Protein AF-A0A1B6G496-F1 (afdb_monomer_lite)

Sequence (108 aa):
MSERDYAPLSPACVRALNDKLYDKRKAAALEIEKMVKDMVAKNKPAEIRRLLKVLGQDFANSQNNPHSRKGGLIGLAAMAVALGKDTSEYTEGLIRPILANFSHSDLR

Structure (mmCIF, N/CA/C/O backbone):
data_AF-A0A1B6G496-F1
#
_entry.id   AF-A0A1B6G496-F1
#
loop_
_atom_site.group_PDB
_atom_site.id
_atom_site.type_symbol
_atom_site.label_atom_id
_atom_site.label_alt_id
_atom_site.label_comp_id
_atom_site.label_asym_id
_atom_site.label_entity_id
_atom_site.label_seq_id
_atom_site.pdbx_PDB_ins_code
_atom_site.Cartn_x
_atom_site.Cartn_y
_atom_site.Cartn_z
_atom_site.occupancy
_atom_site.B_iso_or_equiv
_atom_site.auth_seq_id
_atom_site.auth_comp_id
_atom_site.auth_asym_id
_atom_site.auth_atom_id
_atom_site.pdbx_PDB_model_num
ATOM 1 N N . MET A 1 1 ? 8.541 17.656 -13.948 1.00 35.75 1 MET A N 1
ATOM 2 C CA . MET A 1 1 ? 8.624 16.278 -13.417 1.00 35.75 1 MET A CA 1
ATOM 3 C C . MET A 1 1 ? 7.553 16.178 -12.353 1.00 35.75 1 MET A C 1
ATOM 5 O O . MET A 1 1 ? 7.627 16.950 -11.413 1.00 35.75 1 MET A O 1
ATOM 9 N N . SER A 1 2 ? 6.504 15.382 -12.561 1.00 36.28 2 SER A N 1
ATOM 10 C CA . SER A 1 2 ? 5.329 15.402 -11.684 1.00 36.28 2 SER A CA 1
ATOM 11 C C . SER A 1 2 ? 5.708 15.036 -10.251 1.00 36.28 2 SER A C 1
ATOM 13 O O . SER A 1 2 ? 6.079 13.893 -9.983 1.00 36.28 2 SER A O 1
ATOM 15 N N . GLU A 1 3 ? 5.574 16.007 -9.352 1.00 37.09 3 GLU A N 1
ATOM 16 C CA . GLU A 1 3 ? 5.388 15.815 -7.916 1.00 37.09 3 GLU A CA 1
ATOM 17 C C . GLU A 1 3 ? 4.089 15.025 -7.725 1.00 37.09 3 GLU A C 1
ATOM 19 O O . GLU A 1 3 ? 3.023 15.564 -7.445 1.00 37.09 3 GLU A O 1
ATOM 24 N N . ARG A 1 4 ? 4.135 13.722 -8.014 1.00 53.34 4 ARG A N 1
ATOM 25 C CA . ARG A 1 4 ? 3.070 12.821 -7.600 1.00 53.34 4 ARG A CA 1
ATOM 26 C C . ARG A 1 4 ? 3.222 12.711 -6.096 1.00 53.34 4 ARG A C 1
ATOM 28 O O . ARG A 1 4 ? 4.211 12.166 -5.614 1.00 53.34 4 ARG A O 1
ATOM 35 N N . ASP A 1 5 ? 2.285 13.312 -5.381 1.00 51.91 5 ASP A N 1
ATOM 36 C CA . ASP A 1 5 ? 2.143 13.215 -3.936 1.00 51.91 5 ASP A CA 1
ATOM 37 C C . ASP A 1 5 ? 1.908 11.736 -3.589 1.00 51.91 5 ASP A C 1
ATOM 39 O O . ASP A 1 5 ? 0.782 11.248 -3.515 1.00 51.91 5 ASP A O 1
ATOM 43 N N . TYR A 1 6 ? 2.997 10.972 -3.470 1.00 58.31 6 TYR A N 1
ATOM 44 C CA . TYR A 1 6 ? 2.948 9.560 -3.095 1.00 58.31 6 TYR A CA 1
ATOM 45 C C . TYR A 1 6 ? 2.573 9.393 -1.622 1.00 58.31 6 TYR A C 1
ATOM 47 O O . TYR A 1 6 ? 2.479 8.260 -1.166 1.00 58.31 6 TYR A O 1
ATOM 55 N N . ALA A 1 7 ? 2.337 10.484 -0.883 1.00 51.97 7 ALA A N 1
ATOM 56 C CA . ALA A 1 7 ? 1.907 10.463 0.503 1.00 51.97 7 ALA A CA 1
ATOM 57 C C . ALA A 1 7 ? 0.725 9.487 0.689 1.00 51.97 7 ALA A C 1
ATOM 59 O O . ALA A 1 7 ? -0.305 9.631 0.018 1.00 51.97 7 ALA A O 1
ATOM 60 N N . PRO A 1 8 ? 0.842 8.484 1.581 1.00 60.44 8 PRO A N 1
ATOM 61 C CA . PRO A 1 8 ? 1.840 8.334 2.654 1.00 60.44 8 PRO A CA 1
ATOM 62 C C . PRO A 1 8 ? 3.098 7.483 2.333 1.00 60.44 8 PRO A C 1
ATOM 64 O O . PRO A 1 8 ? 3.915 7.242 3.218 1.00 60.44 8 PRO A O 1
ATOM 67 N N . LEU A 1 9 ? 3.314 7.031 1.094 1.00 66.25 9 LEU A N 1
ATOM 68 C CA . LEU A 1 9 ? 4.532 6.308 0.696 1.00 66.25 9 LEU A CA 1
ATOM 69 C C . LEU A 1 9 ? 5.748 7.228 0.623 1.00 66.25 9 LEU A C 1
ATOM 71 O O . LEU A 1 9 ? 5.783 8.200 -0.131 1.00 66.25 9 LEU A O 1
ATOM 75 N N . SER A 1 10 ? 6.818 6.837 1.313 1.00 72.88 10 SER A N 1
ATOM 76 C CA . SER A 1 10 ? 8.120 7.464 1.113 1.00 72.88 10 SER A CA 1
ATOM 77 C C . SER A 1 10 ? 8.632 7.217 -0.316 1.00 72.88 10 SER A C 1
ATOM 79 O O . SER A 1 10 ? 8.497 6.105 -0.839 1.00 72.88 10 SER A O 1
ATOM 81 N N . PRO A 1 11 ? 9.332 8.186 -0.933 1.00 70.12 11 PRO A N 1
ATOM 82 C CA . PRO A 1 11 ? 9.918 8.026 -2.268 1.00 70.12 11 PRO A CA 1
ATOM 83 C C . PRO A 1 11 ? 10.924 6.862 -2.344 1.00 70.12 11 PRO A C 1
ATOM 85 O O . PRO A 1 11 ? 11.131 6.278 -3.408 1.00 70.12 11 PRO A O 1
ATOM 88 N N . ALA A 1 12 ? 11.516 6.476 -1.209 1.00 75.12 12 ALA A N 1
ATOM 89 C CA . ALA A 1 12 ? 12.333 5.272 -1.087 1.00 75.12 12 ALA A CA 1
ATOM 90 C C . ALA A 1 12 ? 11.521 3.979 -1.298 1.00 75.12 12 ALA A C 1
ATOM 92 O O . ALA A 1 12 ? 11.974 3.102 -2.031 1.00 75.12 12 ALA A O 1
ATOM 93 N N . CYS A 1 13 ? 10.308 3.881 -0.736 1.00 78.44 13 CYS A N 1
ATOM 94 C CA . CYS A 1 13 ? 9.408 2.744 -0.960 1.00 78.44 13 CYS A CA 1
ATOM 95 C C . CYS A 1 13 ? 8.977 2.670 -2.426 1.00 78.44 13 CYS A C 1
ATOM 97 O O . CYS A 1 13 ? 9.037 1.603 -3.025 1.00 78.44 13 CYS A O 1
ATOM 99 N N . VAL A 1 14 ? 8.627 3.808 -3.036 1.00 78.62 14 VAL A N 1
ATOM 100 C CA . VAL A 1 14 ? 8.275 3.897 -4.466 1.00 78.62 14 VAL A CA 1
ATOM 101 C C . VAL A 1 14 ? 9.411 3.380 -5.350 1.00 78.62 14 VAL A C 1
ATOM 103 O O . VAL A 1 14 ? 9.179 2.584 -6.262 1.00 78.62 14 VAL A O 1
ATOM 106 N N . ARG A 1 15 ? 10.655 3.786 -5.067 1.00 80.19 15 ARG A N 1
ATOM 107 C CA . ARG A 1 15 ? 11.838 3.296 -5.788 1.00 80.19 15 ARG A CA 1
ATOM 108 C C . ARG A 1 15 ? 12.084 1.808 -5.555 1.00 80.19 15 ARG A C 1
ATOM 110 O O . ARG A 1 15 ? 12.348 1.096 -6.515 1.00 80.19 15 ARG A O 1
ATOM 117 N N . ALA A 1 16 ? 11.964 1.331 -4.318 1.00 84.06 16 ALA A N 1
ATOM 118 C CA . ALA A 1 16 ? 12.172 -0.075 -3.980 1.00 84.06 16 ALA A CA 1
ATOM 119 C C . ALA A 1 16 ? 11.096 -0.999 -4.587 1.00 84.06 16 ALA A C 1
ATOM 121 O O . ALA A 1 16 ? 11.419 -2.092 -5.048 1.00 84.06 16 ALA A O 1
ATOM 122 N N . LEU A 1 17 ? 9.842 -0.541 -4.683 1.00 79.56 17 LEU A N 1
ATOM 123 C CA . LEU A 1 17 ? 8.760 -1.226 -5.404 1.00 79.56 17 LEU A CA 1
ATOM 124 C C . LEU A 1 17 ? 9.012 -1.305 -6.918 1.00 79.56 17 LEU A C 1
ATOM 126 O O . LEU A 1 17 ? 8.581 -2.257 -7.566 1.00 79.56 17 LEU A O 1
ATOM 130 N N . ASN A 1 18 ? 9.720 -0.325 -7.476 1.00 80.62 18 ASN A N 1
ATOM 131 C CA . ASN A 1 18 ? 10.127 -0.293 -8.881 1.00 80.62 18 ASN A CA 1
ATOM 132 C C . ASN A 1 18 ? 11.442 -1.036 -9.160 1.00 80.62 18 ASN A C 1
ATOM 134 O O . ASN A 1 18 ? 11.880 -1.097 -10.309 1.00 80.62 18 ASN A O 1
ATOM 138 N N . ASP A 1 19 ? 12.088 -1.592 -8.136 1.00 83.75 19 ASP A N 1
ATOM 139 C CA . ASP A 1 19 ? 13.408 -2.186 -8.286 1.00 83.75 19 ASP A CA 1
ATOM 140 C C . ASP A 1 19 ? 13.343 -3.519 -9.055 1.00 83.75 19 ASP A C 1
ATOM 142 O O . ASP A 1 19 ? 12.400 -4.315 -8.941 1.00 83.75 19 ASP A O 1
ATOM 146 N N . LYS A 1 20 ? 14.379 -3.791 -9.853 1.00 80.56 20 LYS A N 1
ATOM 147 C CA . LYS A 1 20 ? 14.498 -5.044 -10.606 1.00 80.56 20 LYS A CA 1
ATOM 148 C C . LYS A 1 20 ? 14.600 -6.236 -9.651 1.00 80.56 20 LYS A C 1
ATOM 150 O O . LYS A 1 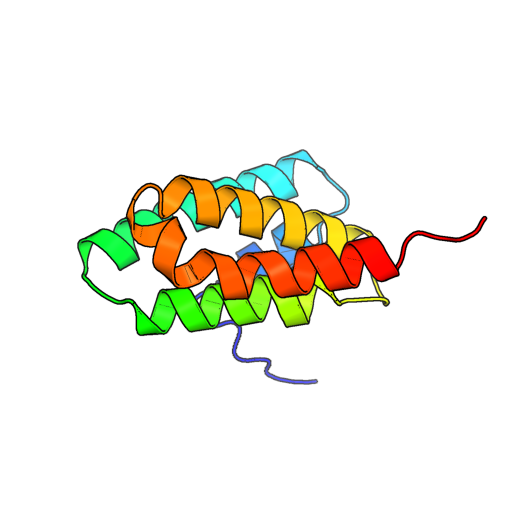20 ? 14.052 -7.304 -9.943 1.00 80.56 20 LYS A O 1
ATOM 155 N N . LEU A 1 21 ? 15.224 -6.044 -8.488 1.00 84.81 21 LEU A N 1
ATOM 156 C CA . LEU A 1 21 ? 15.370 -7.063 -7.458 1.00 84.81 21 LEU A CA 1
ATOM 157 C C . LEU A 1 21 ? 14.032 -7.347 -6.773 1.00 84.81 21 LEU A C 1
ATOM 159 O O . LEU A 1 21 ? 13.372 -6.461 -6.235 1.00 84.81 21 LEU A O 1
ATOM 163 N N . TYR A 1 22 ? 13.643 -8.620 -6.772 1.00 79.94 22 TYR A N 1
ATOM 164 C CA . TYR A 1 22 ? 12.454 -9.078 -6.057 1.00 79.94 22 TYR A CA 1
ATOM 165 C C . TYR A 1 22 ? 12.570 -8.845 -4.545 1.00 79.94 22 TYR A C 1
ATOM 167 O O . TYR A 1 22 ? 11.599 -8.443 -3.912 1.00 79.94 22 TYR A O 1
ATOM 175 N N . ASP A 1 23 ? 13.767 -9.029 -3.986 1.00 86.50 23 ASP A N 1
ATOM 176 C CA . ASP A 1 23 ? 14.018 -8.886 -2.551 1.00 86.50 23 ASP A CA 1
ATOM 177 C C . ASP A 1 23 ? 13.718 -7.464 -2.052 1.00 86.50 23 ASP A C 1
ATOM 179 O O . ASP A 1 23 ? 12.982 -7.272 -1.087 1.00 86.50 23 ASP A O 1
ATOM 183 N N . LYS A 1 24 ? 14.151 -6.446 -2.809 1.00 86.44 24 LYS A N 1
ATOM 184 C CA . LYS A 1 24 ? 13.828 -5.041 -2.526 1.00 86.44 24 LYS A CA 1
ATOM 185 C C . LYS A 1 24 ? 12.338 -4.733 -2.652 1.00 86.44 24 LYS A C 1
ATOM 187 O O . LYS A 1 24 ? 11.802 -3.999 -1.824 1.00 86.44 24 LYS A O 1
ATOM 192 N N . ARG A 1 25 ? 11.655 -5.320 -3.643 1.00 84.06 25 ARG A N 1
ATOM 193 C CA . ARG A 1 25 ? 10.196 -5.189 -3.791 1.00 84.06 25 ARG A CA 1
ATOM 194 C C . ARG A 1 25 ? 9.460 -5.777 -2.589 1.00 84.06 25 ARG A C 1
ATOM 196 O O . ARG A 1 25 ? 8.538 -5.149 -2.078 1.00 84.06 25 ARG A O 1
ATOM 203 N N . LYS A 1 26 ? 9.898 -6.943 -2.107 1.00 84.31 26 LYS A N 1
ATOM 204 C CA . LYS A 1 26 ? 9.347 -7.595 -0.913 1.00 84.31 26 LYS A CA 1
ATOM 205 C C . LYS A 1 26 ? 9.624 -6.784 0.355 1.00 84.31 26 LYS A C 1
ATOM 207 O O . LYS A 1 26 ? 8.718 -6.613 1.164 1.00 84.31 26 LYS A O 1
ATOM 212 N N . ALA A 1 27 ? 10.835 -6.249 0.507 1.00 87.75 27 ALA A N 1
ATOM 213 C CA . ALA A 1 27 ? 11.193 -5.387 1.631 1.00 87.75 27 ALA A CA 1
ATOM 214 C C . ALA A 1 27 ? 10.309 -4.130 1.684 1.00 87.75 27 ALA A C 1
ATOM 216 O O . ALA A 1 27 ? 9.768 -3.803 2.736 1.00 87.75 27 ALA A O 1
ATOM 217 N N . ALA A 1 28 ? 10.079 -3.478 0.540 1.00 87.12 28 ALA A N 1
ATOM 218 C CA . ALA A 1 28 ? 9.175 -2.331 0.459 1.00 87.12 28 ALA A CA 1
ATOM 219 C C . ALA A 1 28 ? 7.731 -2.698 0.835 1.00 87.12 28 ALA A C 1
ATOM 221 O O . ALA A 1 28 ? 7.067 -1.952 1.546 1.00 87.12 28 ALA A O 1
ATOM 222 N N . ALA A 1 29 ? 7.254 -3.863 0.395 1.00 87.50 29 ALA A N 1
ATOM 223 C CA . ALA A 1 29 ? 5.922 -4.362 0.729 1.00 87.50 29 ALA A CA 1
ATOM 224 C C . ALA A 1 29 ? 5.743 -4.610 2.230 1.00 87.50 29 ALA A C 1
ATOM 226 O O . ALA A 1 29 ? 4.718 -4.247 2.795 1.00 87.50 29 ALA A O 1
ATOM 227 N N . LEU A 1 30 ? 6.752 -5.195 2.877 1.00 88.38 30 LEU A N 1
ATOM 228 C CA . LEU A 1 30 ? 6.764 -5.429 4.323 1.00 88.38 30 LEU A CA 1
ATOM 229 C C . LEU A 1 30 ? 6.699 -4.119 5.113 1.00 88.38 30 LEU A C 1
ATOM 231 O O . LEU A 1 30 ? 5.984 -4.032 6.109 1.00 88.38 30 LEU A O 1
ATOM 235 N N . GLU A 1 31 ? 7.408 -3.090 4.657 1.00 87.81 31 GLU A N 1
ATOM 236 C CA . GLU A 1 31 ? 7.340 -1.767 5.279 1.00 87.81 31 GLU A CA 1
ATOM 237 C C . GLU A 1 31 ? 5.966 -1.116 5.072 1.00 87.81 31 GLU A C 1
ATOM 239 O O . GLU A 1 31 ? 5.414 -0.541 6.010 1.00 87.81 31 GLU A O 1
ATOM 244 N N . ILE A 1 32 ? 5.357 -1.284 3.892 1.00 86.19 32 ILE A N 1
ATOM 245 C CA . ILE A 1 32 ? 3.975 -0.850 3.630 1.00 86.19 32 ILE A CA 1
ATOM 246 C C . ILE A 1 32 ? 2.990 -1.568 4.552 1.00 86.19 32 ILE A C 1
ATOM 248 O O . ILE A 1 32 ? 2.107 -0.920 5.108 1.00 86.19 32 ILE A O 1
ATOM 252 N N . GLU A 1 33 ? 3.148 -2.876 4.759 1.00 87.94 33 GLU A N 1
ATOM 253 C CA . GLU A 1 33 ? 2.291 -3.643 5.664 1.00 87.94 33 GLU A CA 1
ATOM 254 C C . GLU A 1 33 ? 2.313 -3.058 7.082 1.00 87.94 33 GLU A C 1
ATOM 256 O O . GLU A 1 33 ? 1.261 -2.787 7.665 1.00 87.94 33 GLU A O 1
ATOM 261 N N . LYS A 1 34 ? 3.511 -2.822 7.633 1.00 87.31 34 LYS A N 1
ATOM 262 C CA . LYS A 1 34 ? 3.667 -2.224 8.967 1.00 87.31 34 LYS A CA 1
ATOM 263 C C . LYS A 1 34 ? 3.055 -0.831 9.038 1.00 87.31 34 LYS A C 1
ATOM 265 O O . LYS A 1 34 ? 2.369 -0.516 10.005 1.00 87.31 34 LYS A O 1
ATOM 270 N N . MET A 1 35 ? 3.286 -0.016 8.012 1.00 85.50 35 MET A N 1
ATOM 271 C CA . MET A 1 35 ? 2.762 1.344 7.940 1.00 85.50 35 MET A CA 1
ATOM 272 C C . MET A 1 35 ? 1.232 1.350 7.932 1.00 85.50 35 MET A C 1
ATOM 274 O O . MET A 1 35 ? 0.614 2.127 8.651 1.00 85.50 35 MET A O 1
ATOM 278 N N . VAL A 1 36 ? 0.608 0.450 7.168 1.00 85.94 36 VAL A N 1
ATOM 279 C CA . VAL A 1 36 ? -0.853 0.313 7.138 1.00 85.94 36 VAL A CA 1
ATOM 280 C C . VAL A 1 36 ? -1.386 -0.192 8.470 1.00 85.94 36 VAL A C 1
ATOM 282 O O . VAL A 1 36 ? -2.361 0.369 8.956 1.00 85.94 36 VAL A O 1
ATOM 285 N N . LYS A 1 37 ? -0.735 -1.172 9.109 1.00 86.75 37 LYS A N 1
ATOM 286 C CA . LYS A 1 37 ? -1.112 -1.614 10.464 1.00 86.75 37 LYS A CA 1
ATOM 287 C C . LYS A 1 37 ? -1.086 -0.458 11.469 1.00 86.75 37 LYS A C 1
ATOM 289 O O . LYS A 1 37 ? -2.015 -0.326 12.260 1.00 86.75 37 LYS A O 1
ATOM 294 N N . ASP A 1 38 ? -0.071 0.402 11.411 1.00 87.75 38 ASP A N 1
ATOM 295 C CA . ASP A 1 38 ? 0.022 1.595 12.261 1.00 87.75 38 ASP A CA 1
ATOM 296 C C . ASP A 1 38 ? -1.069 2.633 11.931 1.00 87.75 38 ASP A C 1
ATOM 298 O O . ASP A 1 38 ? -1.700 3.169 12.839 1.00 87.75 38 ASP A O 1
ATOM 302 N N . MET A 1 39 ? -1.378 2.865 10.648 1.00 83.44 39 MET A N 1
ATOM 303 C CA . MET A 1 39 ? -2.491 3.736 10.237 1.00 83.44 39 MET A CA 1
ATOM 304 C C . MET A 1 39 ? -3.856 3.211 10.700 1.00 83.44 39 MET A C 1
ATOM 306 O O . MET A 1 39 ? -4.701 4.006 11.117 1.00 83.44 39 MET A O 1
ATOM 310 N N . VAL A 1 40 ? -4.074 1.893 10.639 1.00 83.62 40 VAL A N 1
ATOM 311 C CA . VAL A 1 40 ? -5.287 1.231 11.149 1.00 83.62 40 VAL A CA 1
ATOM 312 C C . VAL A 1 40 ? -5.368 1.404 12.664 1.00 83.62 40 VAL A C 1
ATOM 314 O O . VAL A 1 40 ? -6.399 1.837 13.173 1.00 83.62 40 VAL A O 1
ATOM 317 N N . ALA A 1 41 ? -4.264 1.172 13.383 1.00 84.69 41 ALA A N 1
ATOM 318 C CA . ALA A 1 41 ? -4.191 1.383 14.829 1.00 84.69 41 ALA A CA 1
ATOM 319 C C . ALA A 1 41 ? -4.450 2.849 15.226 1.00 84.69 41 ALA A C 1
ATOM 321 O O . ALA A 1 41 ? -5.104 3.115 16.232 1.00 84.69 41 ALA A O 1
ATOM 322 N N . LYS A 1 42 ? -3.997 3.804 14.405 1.00 84.81 42 LYS A N 1
ATOM 323 C CA . LYS A 1 42 ? -4.252 5.248 14.559 1.00 84.81 42 LYS A CA 1
ATOM 324 C C . LYS A 1 42 ? -5.622 5.694 14.039 1.00 84.81 42 LYS A C 1
ATOM 326 O O . LYS A 1 42 ? -5.913 6.886 14.081 1.00 84.81 42 LYS A O 1
ATOM 331 N N . ASN A 1 43 ? -6.446 4.766 13.550 1.00 81.50 43 ASN A N 1
ATOM 332 C CA . ASN A 1 43 ? -7.779 5.021 13.012 1.00 81.50 43 ASN A CA 1
ATOM 333 C C . ASN A 1 43 ? -7.785 6.085 11.892 1.00 81.50 43 ASN A C 1
ATOM 335 O O . ASN A 1 43 ? -8.582 7.022 11.888 1.00 81.50 43 ASN A O 1
ATOM 339 N N . LYS A 1 44 ? -6.862 5.957 10.928 1.00 81.25 44 LYS A N 1
ATOM 340 C CA . LYS A 1 44 ? -6.725 6.867 9.777 1.00 81.25 44 LYS A CA 1
ATOM 341 C C . LYS A 1 44 ? -7.159 6.217 8.451 1.00 81.25 44 LYS A C 1
ATOM 343 O O . LYS A 1 44 ? -6.325 5.984 7.571 1.00 81.25 44 LYS A O 1
ATOM 348 N N . PRO A 1 45 ? -8.464 5.975 8.235 1.00 79.06 45 PRO A N 1
ATOM 349 C CA . PRO A 1 45 ? -8.960 5.319 7.021 1.00 79.06 45 PRO A CA 1
ATOM 350 C C . PRO A 1 45 ? -8.685 6.128 5.740 1.00 79.06 45 PRO A C 1
ATOM 352 O O . PRO A 1 45 ? -8.494 5.562 4.665 1.00 79.06 45 PRO A O 1
ATOM 355 N N . ALA A 1 46 ? -8.604 7.459 5.833 1.00 82.06 46 ALA A N 1
ATOM 356 C CA . ALA A 1 46 ? -8.353 8.327 4.681 1.00 82.06 46 ALA A CA 1
ATOM 357 C C . ALA A 1 46 ? -6.953 8.134 4.060 1.00 82.06 46 ALA A C 1
ATOM 359 O O . ALA A 1 46 ? -6.829 8.111 2.832 1.00 82.06 46 ALA A O 1
ATOM 360 N N . GLU A 1 47 ? -5.909 7.968 4.882 1.00 82.81 47 GLU A N 1
ATOM 361 C CA . GLU A 1 47 ? -4.543 7.704 4.397 1.00 82.81 47 GLU A CA 1
ATOM 362 C C . GLU A 1 47 ? -4.454 6.326 3.728 1.00 82.81 47 GLU A C 1
ATOM 364 O O . GLU A 1 47 ? -3.865 6.201 2.655 1.00 82.81 47 GLU A O 1
ATOM 369 N N . ILE A 1 48 ? -5.132 5.321 4.288 1.00 83.69 48 ILE A N 1
ATOM 370 C CA . ILE A 1 48 ? -5.203 3.964 3.728 1.00 83.69 48 ILE A CA 1
ATOM 371 C C . ILE A 1 48 ? -5.870 3.977 2.345 1.00 83.69 48 ILE A C 1
ATOM 373 O O . ILE A 1 48 ? -5.336 3.391 1.401 1.00 83.69 48 ILE A O 1
ATOM 377 N N . ARG A 1 49 ? -7.002 4.683 2.181 1.00 80.88 49 ARG A N 1
ATOM 378 C CA . ARG A 1 49 ? -7.672 4.818 0.867 1.00 80.88 49 ARG A CA 1
ATOM 379 C C . ARG A 1 49 ? -6.771 5.485 -0.164 1.00 80.88 49 ARG A C 1
ATOM 381 O O . ARG A 1 49 ? -6.739 5.048 -1.315 1.00 80.88 49 ARG A O 1
ATOM 388 N N . ARG A 1 50 ? -6.039 6.534 0.232 1.00 82.06 50 ARG A N 1
ATOM 389 C CA . ARG A 1 50 ? -5.070 7.199 -0.653 1.00 82.06 50 ARG A CA 1
ATOM 390 C C . ARG A 1 50 ? -3.965 6.240 -1.070 1.00 82.06 50 ARG A C 1
ATOM 392 O O . ARG A 1 50 ? -3.725 6.095 -2.265 1.00 82.06 50 ARG A O 1
ATOM 399 N N . LEU A 1 51 ? -3.364 5.545 -0.110 1.00 81.38 51 LEU A N 1
ATOM 400 C CA . LEU A 1 51 ? -2.299 4.577 -0.346 1.00 81.38 51 LEU A CA 1
ATOM 401 C C . LEU A 1 51 ? -2.735 3.479 -1.328 1.00 81.38 51 LEU A C 1
ATOM 403 O O . LEU A 1 51 ? -2.038 3.194 -2.301 1.00 81.38 51 LEU A O 1
ATOM 407 N N . LEU A 1 52 ? -3.923 2.916 -1.111 1.00 81.88 52 LEU A N 1
ATOM 408 C CA . LEU A 1 52 ? -4.510 1.903 -1.980 1.00 81.88 52 LEU A CA 1
ATOM 409 C C . LEU A 1 52 ? -4.722 2.431 -3.401 1.00 81.88 52 LEU A C 1
ATOM 411 O O . LEU A 1 52 ? -4.410 1.741 -4.370 1.00 81.88 52 LEU A O 1
ATOM 415 N N . LYS A 1 53 ? -5.217 3.667 -3.543 1.00 79.19 53 LYS A N 1
ATOM 416 C CA . LYS A 1 53 ? -5.417 4.293 -4.855 1.00 79.19 53 LYS A CA 1
ATOM 417 C C . LYS A 1 53 ? -4.086 4.526 -5.569 1.00 79.19 53 LYS A C 1
ATOM 419 O O . LYS A 1 53 ? -4.006 4.267 -6.764 1.00 79.19 53 LYS A O 1
ATOM 424 N N . VAL A 1 54 ? -3.048 4.950 -4.848 1.00 80.25 54 VAL A N 1
ATOM 425 C CA . VAL A 1 54 ? -1.694 5.126 -5.391 1.00 80.25 54 VAL A CA 1
ATOM 426 C C . VAL A 1 54 ? -1.122 3.782 -5.855 1.00 80.25 54 VAL A C 1
ATOM 428 O O . VAL A 1 54 ? -0.733 3.651 -7.011 1.00 80.25 54 VAL A O 1
ATOM 431 N N . LEU A 1 55 ? -1.139 2.741 -5.020 1.00 79.00 55 LEU A N 1
ATOM 432 C CA . LEU A 1 55 ? -0.641 1.409 -5.397 1.00 79.00 55 LEU A CA 1
ATOM 433 C C . LEU A 1 55 ? -1.452 0.769 -6.537 1.00 79.00 55 LEU A C 1
ATOM 435 O O . LEU A 1 55 ? -0.883 0.143 -7.430 1.00 79.00 55 LEU A O 1
ATOM 439 N N . GLY A 1 56 ? -2.772 0.949 -6.547 1.00 75.62 56 GLY A N 1
ATOM 440 C CA . GLY A 1 56 ? -3.653 0.414 -7.583 1.00 75.62 56 GLY A CA 1
ATOM 441 C C . GLY A 1 56 ? -3.573 1.163 -8.915 1.00 75.62 56 GLY A C 1
ATOM 442 O O . GLY A 1 56 ? -3.400 0.549 -9.964 1.00 75.62 56 GLY A O 1
ATOM 443 N N . GLN A 1 57 ? -3.700 2.489 -8.906 1.00 72.81 57 GLN A N 1
ATOM 444 C CA . GLN A 1 57 ? -3.749 3.280 -10.140 1.00 72.81 57 GLN A CA 1
ATOM 445 C C . GLN A 1 57 ? -2.366 3.695 -10.642 1.00 72.81 57 GLN A C 1
ATOM 447 O O . GLN A 1 57 ? -2.145 3.686 -11.848 1.00 72.81 57 GLN A O 1
ATOM 452 N N . ASP A 1 58 ? -1.435 4.039 -9.755 1.00 72.81 58 ASP A N 1
ATOM 453 C CA . ASP A 1 58 ? -0.128 4.575 -10.154 1.00 72.81 58 ASP A CA 1
ATOM 454 C C . ASP A 1 58 ? 0.876 3.456 -10.478 1.00 72.81 58 ASP A C 1
ATOM 456 O O . ASP A 1 58 ? 1.629 3.546 -11.453 1.00 72.81 58 ASP A O 1
ATOM 460 N N . PHE A 1 59 ? 0.828 2.357 -9.711 1.00 74.94 59 PHE A N 1
ATOM 461 C CA . PHE A 1 59 ? 1.714 1.201 -9.889 1.00 74.94 59 PHE A CA 1
ATOM 462 C C . PHE A 1 59 ? 1.055 0.046 -10.651 1.00 74.94 59 PHE A C 1
ATOM 464 O O . PHE A 1 59 ? 1.584 -0.378 -11.677 1.00 74.94 59 PHE A O 1
ATOM 471 N N . ALA A 1 60 ? -0.086 -0.485 -10.192 1.00 68.25 60 ALA A N 1
ATOM 472 C CA . ALA A 1 60 ? -0.681 -1.672 -10.820 1.00 68.25 60 ALA A CA 1
ATOM 473 C C . ALA A 1 60 ? -1.246 -1.394 -12.228 1.00 68.25 60 ALA A C 1
ATOM 475 O O . ALA A 1 60 ? -1.220 -2.285 -13.075 1.00 68.25 60 ALA A O 1
ATOM 476 N N . ASN A 1 61 ? -1.667 -0.156 -12.511 1.00 66.56 61 ASN A N 1
ATOM 477 C CA . ASN A 1 61 ? -2.086 0.276 -13.851 1.00 66.56 61 ASN A CA 1
ATOM 478 C C . ASN A 1 61 ? -0.942 0.894 -14.684 1.00 66.56 61 ASN A C 1
ATOM 480 O O . ASN A 1 61 ? -1.165 1.383 -15.791 1.00 66.56 61 ASN A O 1
ATOM 484 N N . SER A 1 62 ? 0.292 0.897 -14.167 1.00 64.81 62 SER A N 1
ATOM 485 C CA . SER A 1 62 ? 1.445 1.441 -14.887 1.00 64.81 62 SER A CA 1
ATOM 486 C C . SER A 1 62 ? 1.833 0.509 -16.042 1.00 64.81 62 SER A C 1
ATOM 488 O O . SER A 1 62 ? 2.548 -0.477 -15.858 1.00 64.81 62 SER A O 1
ATOM 490 N N . GLN A 1 63 ? 1.383 0.832 -17.258 1.00 57.12 63 GLN A N 1
ATOM 491 C CA . GLN A 1 63 ? 1.763 0.129 -18.496 1.00 57.12 63 GLN A CA 1
ATOM 492 C C . GLN A 1 63 ? 3.247 0.308 -18.852 1.00 57.12 63 GLN A C 1
ATOM 494 O O . GLN A 1 63 ? 3.826 -0.528 -19.539 1.00 57.12 63 GLN A O 1
ATOM 499 N N . ASN A 1 64 ? 3.888 1.370 -18.357 1.00 57.97 64 ASN A N 1
ATOM 500 C CA . ASN A 1 64 ? 5.233 1.754 -18.781 1.00 57.97 64 ASN A CA 1
ATOM 501 C C . ASN A 1 64 ? 6.360 0.955 -18.097 1.00 57.97 64 ASN A C 1
ATOM 503 O O . ASN A 1 64 ? 7.503 1.029 -18.540 1.00 57.97 64 ASN A O 1
ATOM 507 N N . ASN A 1 65 ? 6.085 0.224 -17.005 1.00 66.19 65 ASN A N 1
ATOM 508 C CA . ASN A 1 65 ? 7.103 -0.558 -16.295 1.00 66.19 65 ASN A CA 1
ATOM 509 C C . ASN A 1 65 ? 6.532 -1.857 -15.689 1.00 66.19 65 ASN A C 1
ATOM 511 O O . ASN A 1 65 ? 5.849 -1.803 -14.661 1.00 66.19 65 ASN A O 1
ATOM 515 N N . PRO A 1 66 ? 6.880 -3.047 -16.223 1.00 74.62 66 PRO A N 1
ATOM 516 C CA . PRO A 1 66 ? 6.417 -4.324 -15.672 1.00 74.62 66 PRO A CA 1
ATOM 517 C C . PRO A 1 66 ? 6.903 -4.570 -14.233 1.00 74.62 66 PRO A C 1
ATOM 519 O O . PRO A 1 66 ? 6.250 -5.281 -13.469 1.00 74.62 66 PRO A O 1
ATOM 522 N N . HIS A 1 67 ? 8.027 -3.967 -13.833 1.00 79.00 67 HIS A N 1
ATOM 523 C CA . HIS A 1 67 ? 8.509 -4.002 -12.449 1.00 79.00 67 HIS A CA 1
ATOM 524 C C . HIS A 1 67 ? 7.612 -3.199 -11.504 1.00 79.00 67 HIS A C 1
ATOM 526 O O . HIS A 1 67 ? 7.258 -3.715 -10.447 1.00 79.00 67 HIS A O 1
ATOM 532 N N . SER A 1 68 ? 7.177 -2.008 -11.926 1.00 77.56 68 SER A N 1
ATOM 533 C CA . SER A 1 68 ? 6.241 -1.159 -11.179 1.00 77.56 68 SER A CA 1
ATOM 534 C C . SER A 1 68 ? 4.918 -1.879 -10.935 1.00 77.56 68 SER A C 1
ATOM 536 O O . SER A 1 68 ? 4.450 -1.961 -9.802 1.00 77.56 68 SER A O 1
ATOM 538 N N . ARG A 1 69 ? 4.381 -2.522 -11.981 1.00 79.81 69 ARG A N 1
ATOM 539 C CA . ARG A 1 69 ? 3.158 -3.333 -11.913 1.00 79.81 69 ARG A CA 1
ATOM 540 C C . ARG A 1 69 ? 3.284 -4.481 -10.908 1.00 79.81 69 ARG A C 1
ATOM 542 O O . ARG A 1 69 ? 2.420 -4.653 -10.050 1.00 79.81 69 ARG A O 1
ATOM 549 N N . LYS A 1 70 ? 4.397 -5.228 -10.951 1.00 82.44 70 LYS A N 1
ATOM 550 C CA . LYS A 1 70 ? 4.693 -6.299 -9.978 1.00 82.44 70 LYS A CA 1
ATOM 551 C C . LYS A 1 70 ? 4.860 -5.764 -8.551 1.00 82.44 70 LYS A C 1
ATOM 553 O O . LYS A 1 70 ? 4.400 -6.412 -7.616 1.00 82.44 70 LYS A O 1
ATOM 558 N N . GLY A 1 71 ? 5.506 -4.611 -8.380 1.00 83.50 71 GLY A N 1
ATOM 559 C CA . GLY A 1 71 ? 5.642 -3.936 -7.089 1.00 83.50 71 GLY A CA 1
ATOM 560 C C . GLY A 1 71 ? 4.290 -3.513 -6.518 1.00 83.50 71 GLY A C 1
ATOM 561 O O . GLY A 1 71 ? 3.982 -3.846 -5.379 1.00 83.50 71 GLY A O 1
ATOM 562 N N . GLY A 1 72 ? 3.448 -2.868 -7.329 1.00 84.38 72 GLY A N 1
ATOM 563 C CA . GLY A 1 72 ? 2.096 -2.456 -6.949 1.00 84.38 72 GLY A CA 1
ATOM 564 C C . GLY A 1 72 ? 1.230 -3.624 -6.485 1.00 84.38 72 GLY A C 1
ATOM 565 O O . GLY A 1 72 ? 0.621 -3.540 -5.426 1.00 84.38 72 GLY A O 1
ATOM 566 N N . LEU A 1 73 ? 1.241 -4.745 -7.215 1.00 83.62 73 LEU A N 1
ATOM 567 C CA . LEU A 1 73 ? 0.519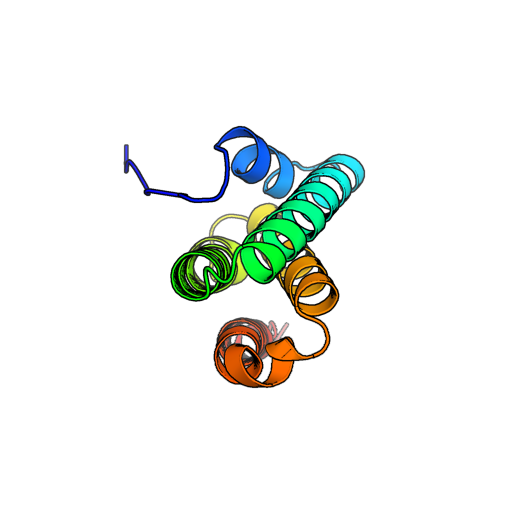 -5.968 -6.835 1.00 83.62 73 LEU A CA 1
ATOM 568 C C . LEU A 1 73 ? 0.982 -6.531 -5.484 1.00 83.62 73 LEU A C 1
ATOM 570 O O . LEU A 1 73 ? 0.158 -6.863 -4.636 1.00 83.62 73 LEU A O 1
ATOM 574 N N . ILE A 1 74 ? 2.296 -6.608 -5.268 1.00 86.94 74 ILE A N 1
ATOM 575 C CA . ILE A 1 74 ? 2.874 -7.056 -3.996 1.00 86.94 74 ILE A CA 1
ATOM 576 C C . ILE A 1 74 ? 2.506 -6.097 -2.854 1.00 86.94 74 ILE A C 1
ATOM 578 O O . ILE A 1 74 ? 2.159 -6.546 -1.764 1.00 86.94 74 ILE A O 1
ATOM 582 N N . GLY A 1 75 ? 2.540 -4.787 -3.104 1.00 87.06 75 GLY A N 1
ATOM 583 C CA . GLY A 1 75 ? 2.126 -3.779 -2.134 1.00 87.06 75 GLY A CA 1
ATOM 584 C C . GLY A 1 75 ? 0.641 -3.888 -1.790 1.00 87.06 75 GLY A C 1
ATOM 585 O O . GLY A 1 75 ? 0.299 -3.868 -0.615 1.00 87.06 75 GLY A O 1
ATOM 586 N N . LEU A 1 76 ? -0.236 -4.090 -2.780 1.00 83.81 76 LEU A N 1
ATOM 587 C CA . LEU A 1 76 ? -1.670 -4.321 -2.557 1.00 83.81 76 LEU A CA 1
ATOM 588 C C . LEU A 1 76 ? -1.919 -5.590 -1.733 1.00 83.81 76 LEU A C 1
ATOM 590 O O . LEU A 1 76 ? -2.756 -5.572 -0.834 1.00 83.81 76 LEU A O 1
ATOM 594 N N . ALA A 1 77 ? -1.172 -6.667 -1.991 1.00 85.38 77 ALA A N 1
ATOM 595 C CA . ALA A 1 77 ? -1.253 -7.886 -1.189 1.00 85.38 77 ALA A CA 1
ATOM 596 C C . ALA A 1 77 ? -0.833 -7.628 0.267 1.00 85.38 77 ALA A C 1
ATOM 598 O O . ALA A 1 77 ? -1.557 -7.995 1.188 1.00 85.38 77 ALA A O 1
ATOM 599 N N . ALA A 1 78 ? 0.286 -6.932 0.479 1.00 87.62 78 ALA A N 1
ATOM 600 C CA . ALA A 1 78 ? 0.746 -6.538 1.808 1.00 87.62 78 ALA A CA 1
ATOM 601 C C . ALA A 1 78 ? -0.274 -5.639 2.532 1.00 87.62 78 ALA A C 1
ATOM 603 O O . ALA A 1 78 ? -0.557 -5.844 3.709 1.00 87.62 78 ALA A O 1
ATOM 604 N N . MET A 1 79 ? -0.901 -4.693 1.826 1.00 84.62 79 MET A N 1
ATOM 605 C CA . MET A 1 79 ? -1.992 -3.888 2.381 1.00 84.62 79 MET A CA 1
ATOM 606 C C . MET A 1 79 ? -3.196 -4.742 2.781 1.00 84.62 79 MET A C 1
ATOM 608 O O . MET A 1 79 ? -3.744 -4.539 3.858 1.00 84.62 79 MET A O 1
ATOM 612 N N . ALA A 1 80 ? -3.611 -5.695 1.944 1.00 84.75 80 ALA A N 1
ATOM 613 C CA . ALA A 1 80 ? -4.737 -6.577 2.247 1.00 84.75 80 ALA A CA 1
ATOM 614 C C . ALA A 1 80 ? -4.471 -7.437 3.496 1.00 84.75 80 ALA A C 1
ATOM 616 O O . ALA A 1 80 ? -5.373 -7.643 4.309 1.00 84.75 80 ALA A O 1
ATOM 617 N N . VAL A 1 81 ? -3.224 -7.886 3.682 1.00 85.94 81 VAL A N 1
ATOM 618 C CA . VAL A 1 81 ? 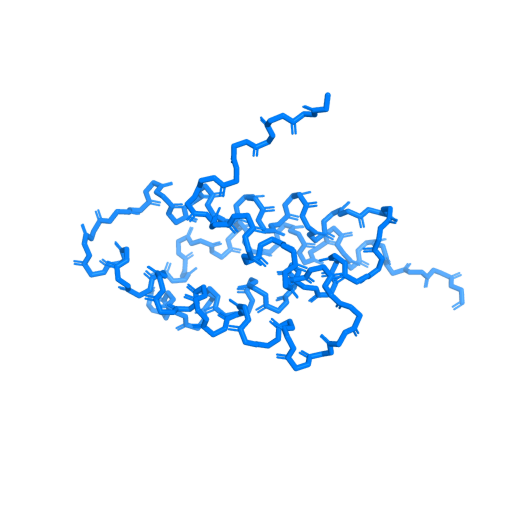-2.787 -8.595 4.895 1.00 85.94 81 VAL A CA 1
ATOM 619 C C . VAL A 1 81 ? -2.768 -7.662 6.108 1.00 85.94 81 VAL A C 1
ATOM 621 O O . VAL A 1 81 ? -3.223 -8.050 7.182 1.00 85.94 81 VAL A O 1
ATOM 624 N N . ALA A 1 82 ? -2.286 -6.426 5.949 1.00 86.06 82 ALA A N 1
ATOM 625 C CA . ALA A 1 82 ? -2.271 -5.424 7.013 1.00 86.06 82 ALA A CA 1
ATOM 626 C C . ALA A 1 82 ? -3.672 -5.039 7.496 1.00 86.06 82 ALA A C 1
ATOM 628 O O . ALA A 1 82 ? -3.877 -4.863 8.695 1.00 86.06 82 ALA A O 1
ATOM 629 N N . LEU A 1 83 ? -4.613 -4.903 6.561 1.00 82.00 83 LEU A N 1
ATOM 630 C CA . LEU A 1 83 ? -5.987 -4.496 6.832 1.00 82.00 83 LEU A CA 1
ATOM 631 C C . LEU A 1 83 ? -6.802 -5.612 7.488 1.00 82.00 83 LEU A C 1
ATOM 633 O O . LEU A 1 83 ? -7.653 -5.315 8.319 1.00 82.00 83 LEU A O 1
ATOM 637 N N . GLY A 1 84 ? -6.534 -6.883 7.172 1.00 79.56 84 GLY A N 1
ATOM 638 C CA . GLY A 1 84 ? -7.155 -8.046 7.812 1.00 79.56 84 GLY A CA 1
ATOM 639 C C . GLY A 1 84 ? -8.691 -7.999 7.845 1.00 79.56 84 GLY A C 1
ATOM 640 O O . GLY A 1 84 ? -9.351 -8.455 6.915 1.00 79.56 84 GLY A O 1
ATOM 641 N N . LYS A 1 85 ? -9.259 -7.473 8.939 1.00 71.44 85 LYS A N 1
ATOM 642 C CA . LYS A 1 85 ? -10.710 -7.301 9.141 1.00 71.44 85 LYS A CA 1
ATOM 643 C C . LYS A 1 85 ? -11.286 -6.108 8.378 1.00 71.44 85 LYS A C 1
ATOM 645 O O . LYS A 1 85 ? -12.389 -6.207 7.848 1.00 71.44 85 LYS A O 1
ATOM 650 N N . ASP A 1 86 ? -10.535 -5.018 8.270 1.00 72.06 86 ASP A N 1
ATOM 651 C CA . ASP A 1 86 ? -10.952 -3.808 7.557 1.00 72.06 86 ASP A CA 1
ATOM 652 C C . ASP A 1 86 ? -10.871 -3.973 6.035 1.00 72.06 86 ASP A C 1
ATOM 654 O O . ASP A 1 86 ? -11.443 -3.185 5.282 1.00 72.06 86 ASP A O 1
ATOM 658 N N . THR A 1 87 ? -10.213 -5.037 5.554 1.00 69.06 87 THR A N 1
ATOM 659 C CA . THR A 1 87 ? -10.062 -5.335 4.125 1.00 69.06 87 THR A CA 1
ATOM 660 C C . THR A 1 87 ? -11.403 -5.361 3.404 1.00 69.06 87 THR A C 1
ATOM 662 O O . THR A 1 87 ? -11.464 -4.921 2.260 1.00 69.06 87 THR A O 1
ATOM 665 N N . SER A 1 88 ? -12.489 -5.789 4.059 1.00 68.62 88 SER A N 1
ATOM 666 C CA . SER A 1 88 ? -13.839 -5.810 3.476 1.00 68.62 88 SER A CA 1
ATOM 667 C C . SER A 1 88 ? -14.278 -4.445 2.931 1.00 68.62 88 SER A C 1
ATOM 669 O O . SER A 1 88 ? -14.902 -4.386 1.876 1.00 68.62 88 SER A O 1
ATOM 671 N N . GLU A 1 89 ? -13.926 -3.344 3.598 1.00 70.88 89 GLU A N 1
ATOM 672 C CA . GLU A 1 89 ? -14.330 -1.995 3.182 1.00 70.88 89 GLU A CA 1
ATOM 673 C C . GLU A 1 89 ? -13.472 -1.459 2.022 1.00 70.88 89 GLU A C 1
ATOM 675 O O . GLU A 1 89 ? -13.910 -0.646 1.208 1.00 70.88 89 GLU A O 1
ATOM 680 N N . TYR A 1 90 ? -12.246 -1.968 1.901 1.00 72.12 90 TYR A N 1
ATOM 681 C CA . TYR A 1 90 ? -11.287 -1.593 0.860 1.00 72.12 90 TYR A CA 1
ATOM 682 C C . TYR A 1 90 ? -11.231 -2.589 -0.305 1.00 72.12 90 TYR A C 1
ATOM 684 O O . TYR A 1 90 ? -10.532 -2.353 -1.294 1.00 72.12 90 TYR A O 1
ATOM 692 N N . THR A 1 91 ? -11.984 -3.687 -0.213 1.00 67.62 91 THR A N 1
ATOM 693 C CA . THR A 1 91 ? -11.983 -4.792 -1.178 1.00 67.62 91 THR A CA 1
ATOM 694 C C . THR A 1 91 ? -12.380 -4.304 -2.566 1.00 67.62 91 THR A C 1
ATOM 696 O O . THR A 1 91 ? -11.721 -4.652 -3.540 1.00 67.62 91 THR A O 1
ATOM 699 N N . GLU A 1 92 ? -13.362 -3.409 -2.683 1.00 66.00 92 GLU A N 1
ATOM 700 C CA . GLU A 1 92 ? -13.757 -2.853 -3.984 1.00 66.00 92 GLU A CA 1
ATOM 701 C C . GLU A 1 92 ? -12.621 -2.044 -4.643 1.00 66.00 92 GLU A C 1
ATOM 703 O O . GLU A 1 92 ? -12.418 -2.085 -5.860 1.00 66.00 92 GLU A O 1
ATOM 708 N N . GLY A 1 93 ? -11.819 -1.356 -3.827 1.00 65.12 93 GLY A N 1
ATOM 709 C CA . GLY A 1 93 ? -10.638 -0.626 -4.274 1.00 65.12 93 GLY A CA 1
ATOM 710 C C . GLY A 1 93 ? -9.478 -1.540 -4.680 1.00 65.12 93 GLY A C 1
ATOM 711 O O . GLY A 1 93 ? -8.743 -1.191 -5.601 1.00 65.12 93 GLY A O 1
ATOM 712 N N . LEU A 1 94 ? -9.318 -2.694 -4.024 1.00 68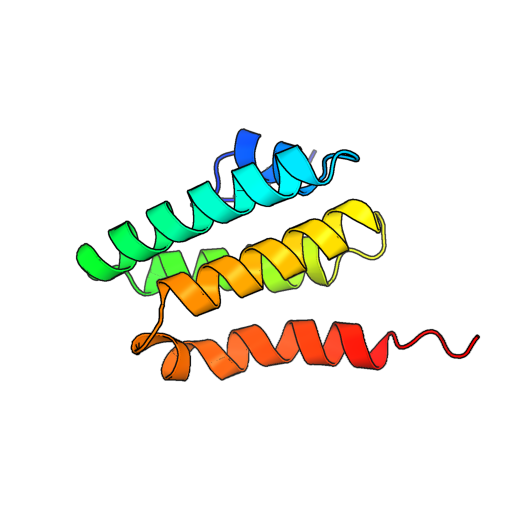.06 94 LEU A N 1
ATOM 713 C CA . LEU A 1 94 ? -8.330 -3.728 -4.368 1.00 68.06 94 LEU A CA 1
ATOM 714 C C . LEU A 1 94 ? -8.731 -4.499 -5.631 1.00 68.06 94 LEU A C 1
ATOM 716 O O . LEU A 1 94 ? -7.886 -4.831 -6.459 1.00 68.06 94 LEU A O 1
ATOM 720 N N . ILE A 1 95 ? -10.026 -4.756 -5.798 1.00 68.81 95 ILE A N 1
ATOM 721 C CA . ILE A 1 95 ? -10.567 -5.530 -6.911 1.00 68.81 95 ILE A CA 1
ATOM 722 C C . ILE A 1 95 ? -10.410 -4.777 -8.233 1.00 68.81 95 ILE A C 1
ATOM 724 O O . ILE A 1 95 ? -10.009 -5.391 -9.213 1.00 68.81 95 ILE A O 1
ATOM 728 N N . ARG A 1 96 ? -10.651 -3.460 -8.290 1.00 67.38 96 ARG A N 1
ATOM 729 C CA . ARG A 1 96 ? -10.524 -2.670 -9.536 1.00 67.38 96 ARG A CA 1
ATOM 730 C C . ARG A 1 96 ? -9.159 -2.793 -10.238 1.00 67.38 96 ARG A C 1
ATOM 732 O O . ARG A 1 96 ? -9.164 -3.074 -11.435 1.00 67.38 96 ARG A O 1
ATOM 739 N N . PRO A 1 97 ? -8.002 -2.606 -9.572 1.00 65.25 97 PRO A N 1
ATOM 740 C CA . PRO A 1 97 ? -6.703 -2.784 -10.210 1.00 65.25 97 PRO A CA 1
ATOM 741 C C . PRO A 1 97 ? -6.425 -4.247 -10.560 1.00 65.25 97 PRO A C 1
ATOM 743 O O . PRO A 1 97 ? -5.809 -4.493 -11.590 1.00 65.25 97 PRO A O 1
ATOM 746 N N . ILE A 1 98 ? -6.914 -5.220 -9.779 1.00 66.50 98 ILE A N 1
ATOM 747 C CA . ILE A 1 98 ? -6.794 -6.648 -10.120 1.00 66.50 98 ILE A CA 1
ATOM 748 C C . ILE A 1 98 ? -7.608 -6.969 -11.378 1.00 66.50 98 ILE A C 1
ATOM 750 O O . ILE A 1 98 ? -7.086 -7.609 -12.283 1.00 66.50 98 ILE A O 1
ATOM 754 N N . LEU A 1 99 ? -8.842 -6.474 -11.482 1.00 65.31 99 LEU A N 1
ATOM 755 C CA . LEU A 1 99 ? -9.701 -6.622 -12.657 1.00 65.31 99 LEU A CA 1
ATOM 756 C C . LEU A 1 99 ? -9.100 -5.924 -13.877 1.00 65.31 99 LEU A C 1
ATOM 758 O O . LEU A 1 99 ? -9.002 -6.542 -14.924 1.00 65.31 99 LEU A O 1
ATOM 762 N N . ALA A 1 100 ? -8.608 -4.689 -13.747 1.00 65.81 100 ALA A N 1
ATOM 763 C CA . ALA A 1 100 ? -7.919 -3.990 -14.838 1.00 65.81 100 ALA A CA 1
ATOM 764 C C . ALA A 1 100 ? -6.639 -4.720 -15.286 1.00 65.81 100 ALA A C 1
ATOM 766 O O . ALA A 1 100 ? -6.298 -4.739 -16.470 1.00 65.81 100 ALA A O 1
ATOM 767 N N . ASN A 1 101 ? -5.937 -5.349 -14.343 1.00 61.94 101 ASN A N 1
ATOM 768 C CA . ASN A 1 101 ? -4.777 -6.191 -14.597 1.00 61.94 101 ASN A CA 1
ATOM 769 C C . ASN A 1 101 ? -5.158 -7.517 -15.278 1.00 61.94 101 ASN A C 1
ATOM 771 O O . ASN A 1 101 ? -4.381 -8.011 -16.089 1.00 61.94 101 ASN A O 1
ATOM 775 N N . PHE A 1 102 ? -6.328 -8.070 -14.952 1.00 60.97 102 PHE A N 1
ATOM 776 C CA . PHE A 1 102 ? -6.883 -9.296 -15.527 1.00 60.97 102 PHE A CA 1
ATOM 777 C C 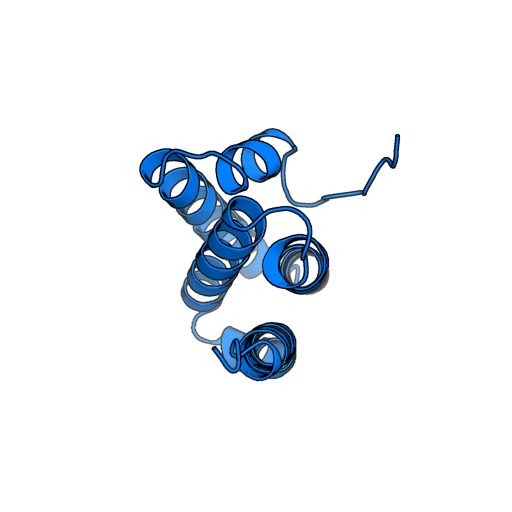. PHE A 1 102 ? -7.495 -9.059 -16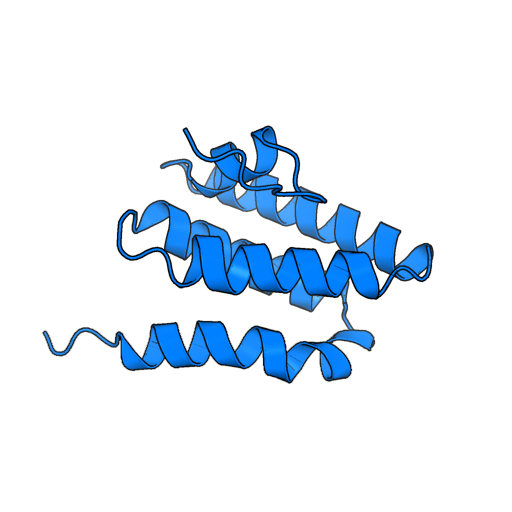.914 1.00 60.97 102 PHE A C 1
ATOM 779 O O . PHE A 1 102 ? -7.373 -9.911 -17.785 1.00 60.97 102 PHE A O 1
ATOM 786 N N . SER A 1 103 ? -8.077 -7.884 -17.165 1.00 56.12 103 SER A N 1
ATOM 787 C CA . SER A 1 103 ? -8.499 -7.437 -18.500 1.00 56.12 103 SER A CA 1
ATOM 788 C C . SER A 1 103 ? -7.306 -7.156 -19.416 1.00 56.12 103 SER A C 1
ATOM 790 O O . SER A 1 103 ? -7.427 -7.280 -20.627 1.00 56.12 103 SER A O 1
ATOM 792 N N . HIS A 1 104 ? -6.138 -6.844 -18.846 1.00 52.69 104 HIS A N 1
ATOM 793 C CA . HIS A 1 104 ? -4.843 -6.897 -19.534 1.00 52.69 104 HIS A CA 1
ATOM 794 C C . HIS A 1 104 ? -4.224 -8.307 -19.497 1.00 52.69 104 HIS A C 1
ATOM 796 O O . HIS A 1 104 ? -2.996 -8.443 -19.456 1.00 52.69 104 HIS A O 1
ATOM 802 N N . SER A 1 105 ? -5.056 -9.355 -19.484 1.00 44.28 105 SER A N 1
ATOM 803 C CA . SER A 1 105 ? -4.634 -10.672 -19.953 1.00 44.28 105 SER A CA 1
ATOM 804 C C . SER A 1 105 ? -4.247 -10.512 -21.412 1.00 44.28 105 SER A C 1
ATOM 806 O O . SER A 1 105 ? -5.088 -10.370 -22.296 1.00 44.28 105 SER A O 1
ATOM 808 N N . ASP A 1 106 ? -2.940 -10.428 -21.603 1.00 44.81 106 ASP A N 1
ATOM 809 C CA . ASP A 1 106 ? -2.258 -10.601 -22.867 1.00 44.81 106 ASP A CA 1
ATOM 810 C C . ASP A 1 106 ? -2.892 -11.785 -23.607 1.00 44.81 106 ASP A C 1
ATOM 812 O O . ASP A 1 106 ? -2.875 -12.925 -23.147 1.00 44.81 106 ASP A O 1
ATOM 816 N N . LEU A 1 107 ? -3.534 -11.462 -24.721 1.00 40.91 107 LEU A N 1
ATOM 817 C CA . LEU A 1 107 ? -4.149 -12.377 -25.671 1.00 40.91 107 LEU A CA 1
ATOM 818 C C . LEU A 1 107 ? -3.052 -12.961 -26.581 1.00 40.91 107 LEU A C 1
ATOM 820 O O . LEU A 1 107 ? -3.178 -12.915 -27.804 1.00 40.91 107 LEU A O 1
ATOM 824 N N . ARG A 1 108 ? -1.935 -13.435 -26.017 1.00 40.66 108 ARG A N 1
ATOM 825 C CA . ARG A 1 108 ? -0.761 -13.803 -26.814 1.00 40.66 108 ARG A CA 1
ATOM 826 C C . ARG A 1 108 ? -0.099 -15.106 -26.397 1.00 40.66 108 ARG A C 1
ATOM 828 O O . ARG A 1 108 ? 0.023 -15.367 -25.183 1.00 40.66 108 ARG A O 1
#

Organism: NCBI:txid1464854

Secondary structure (DSSP, 8-state):
------TTS-HHHHHHHT-S-HHHHHHHHHHHHHHHHHHHHTT-HHHHHHHHHIIIIIIIT-TT-HHHHHHHHHHHHHHHHHHTTTHHHHHHHHHHHHHHHHHT----

Foldseek 3Di:
DDPPVLPPDDVCLLVLLLDPDPVSLLVSLLVLLVVLLVCVVVVPVPRLLSNLCCLLVVQCVPPPGPSSNNSSLSNLVSNCVSCPVVNVVCVVSSVVSVVVNVVPPPPD

InterPro domains:
  IPR011989 Armadillo-like helical [G3DSA:1.25.10.10] (6-108)
  IPR016024 Armadillo-type fold [SSF48371] (12-106)
  IPR026825 Vacuole morphology and inheritance protein 14 [PTHR16023] (8-108)

pLDDT: mean 74.14, std 13.14, range [35.75, 88.38]

Radius of gyration: 13.2 Å; chains: 1; bounding box: 30×30×42 Å